Protein AF-A0AAJ2PFF9-F1 (afdb_monomer_lite)

pLDDT: mean 94.04, std 4.1, range [79.12, 98.0]

Structure (mmCIF, N/CA/C/O backbone):
data_AF-A0AAJ2PFF9-F1
#
_entry.id   AF-A0AAJ2PFF9-F1
#
loop_
_atom_site.group_PDB
_atom_site.id
_atom_site.type_symbol
_atom_site.label_atom_id
_atom_site.label_alt_id
_atom_site.label_comp_id
_atom_site.label_asym_id
_atom_site.label_entity_id
_atom_site.label_seq_id
_atom_site.pdbx_PDB_ins_code
_atom_site.Cartn_x
_atom_site.Cartn_y
_atom_site.Cartn_z
_atom_site.occupancy
_atom_site.B_iso_or_equiv
_atom_site.auth_seq_id
_atom_site.auth_comp_id
_atom_site.auth_asym_id
_atom_site.auth_atom_id
_atom_site.pdbx_PDB_model_num
ATOM 1 N N . MET A 1 1 ? -0.296 5.940 -19.428 1.00 82.75 1 MET A N 1
ATOM 2 C CA . MET A 1 1 ? 0.586 6.763 -18.575 1.00 82.75 1 MET A CA 1
ATOM 3 C C . MET A 1 1 ? -0.137 7.020 -17.264 1.00 82.75 1 MET A C 1
ATOM 5 O O . MET A 1 1 ? -1.328 7.313 -17.304 1.00 82.75 1 MET A O 1
ATOM 9 N N . PHE A 1 2 ? 0.536 6.830 -16.129 1.00 92.62 2 PHE A N 1
ATOM 10 C CA . PHE A 1 2 ? -0.053 7.058 -14.808 1.00 92.62 2 PHE A CA 1
ATOM 11 C C . PHE A 1 2 ? -0.009 8.547 -14.432 1.00 92.62 2 PHE A C 1
ATOM 13 O O . PHE A 1 2 ? 0.964 9.212 -14.787 1.00 92.62 2 PHE A O 1
ATOM 20 N N . PRO A 1 3 ? -1.014 9.070 -13.707 1.00 94.81 3 PRO A N 1
ATOM 21 C CA . PRO A 1 3 ? -0.966 10.428 -13.165 1.00 94.81 3 PRO A CA 1
ATOM 22 C C . PRO A 1 3 ? 0.180 10.615 -12.164 1.00 94.81 3 PRO A C 1
ATOM 24 O O . PRO A 1 3 ? 0.504 9.696 -11.413 1.00 94.81 3 PRO A O 1
ATOM 27 N N . GLU A 1 4 ? 0.756 11.816 -12.101 1.00 94.06 4 GLU A N 1
ATOM 28 C CA . GLU A 1 4 ? 1.900 12.110 -11.222 1.00 94.06 4 GLU A CA 1
ATOM 29 C C . GLU A 1 4 ? 1.601 11.853 -9.739 1.00 94.06 4 GLU A C 1
ATOM 31 O O . GLU A 1 4 ? 2.451 11.334 -9.016 1.00 94.06 4 GLU A O 1
ATOM 36 N N . ASP A 1 5 ? 0.364 12.101 -9.304 1.00 94.62 5 ASP A N 1
ATOM 37 C CA . ASP A 1 5 ? -0.065 11.936 -7.911 1.00 94.62 5 ASP A CA 1
ATOM 38 C C . ASP A 1 5 ? 0.082 10.508 -7.366 1.00 94.62 5 ASP A C 1
ATOM 40 O O . ASP A 1 5 ? 0.152 10.304 -6.150 1.00 94.62 5 ASP A O 1
ATOM 44 N N . VAL A 1 6 ? 0.097 9.495 -8.236 1.00 96.25 6 VAL A N 1
ATOM 45 C CA . VAL A 1 6 ? 0.268 8.086 -7.836 1.00 96.25 6 VAL A CA 1
ATOM 46 C C . VAL A 1 6 ? 1.702 7.598 -8.019 1.00 96.25 6 VAL A C 1
ATOM 48 O O . VAL A 1 6 ? 2.034 6.498 -7.570 1.00 96.25 6 VAL A O 1
ATOM 51 N N . LEU A 1 7 ? 2.559 8.418 -8.630 1.00 96.19 7 LEU A N 1
ATOM 52 C CA . LEU A 1 7 ? 3.962 8.110 -8.844 1.00 96.19 7 LEU A CA 1
ATOM 53 C C . LEU A 1 7 ? 4.807 8.457 -7.612 1.00 96.19 7 LEU A C 1
ATOM 55 O O . LEU A 1 7 ? 4.492 9.312 -6.778 1.00 96.19 7 LEU A O 1
ATOM 59 N N . THR A 1 8 ? 5.910 7.737 -7.480 1.00 94.00 8 THR A N 1
ATOM 60 C CA . THR A 1 8 ? 6.970 7.975 -6.507 1.00 94.00 8 THR A CA 1
ATOM 61 C C . THR A 1 8 ? 8.310 7.658 -7.133 1.00 94.00 8 THR A C 1
ATOM 63 O O . THR A 1 8 ? 8.383 7.032 -8.189 1.00 94.00 8 THR A O 1
ATOM 66 N N . LYS A 1 9 ? 9.385 8.059 -6.460 1.00 92.94 9 LYS A N 1
ATOM 67 C CA . LYS A 1 9 ? 10.732 7.607 -6.791 1.00 92.94 9 LYS A CA 1
ATOM 68 C C . LYS A 1 9 ? 11.259 6.717 -5.678 1.00 92.94 9 LYS A C 1
ATOM 70 O O . LYS A 1 9 ? 11.156 7.051 -4.498 1.00 92.94 9 LYS A O 1
ATOM 75 N N . SER A 1 10 ? 11.833 5.585 -6.060 1.00 88.94 10 SER A N 1
ATOM 76 C CA . SER A 1 10 ? 12.619 4.757 -5.151 1.00 88.94 10 SER A CA 1
ATOM 77 C C . SER A 1 10 ? 13.876 5.502 -4.691 1.00 88.94 10 SER A C 1
ATOM 79 O O . SER A 1 10 ? 14.303 6.483 -5.304 1.00 88.94 10 SER A O 1
ATOM 81 N N . LYS A 1 11 ? 14.562 4.977 -3.667 1.00 85.56 11 LYS A N 1
ATOM 82 C CA . LYS A 1 11 ? 15.885 5.488 -3.254 1.00 85.56 11 LYS A CA 1
ATOM 83 C C . LYS A 1 11 ? 16.924 5.467 -4.387 1.00 85.56 11 LYS A C 1
ATOM 85 O O . LYS A 1 11 ? 17.888 6.216 -4.331 1.00 85.56 11 LYS A O 1
ATOM 90 N N . LYS A 1 12 ? 16.734 4.615 -5.403 1.00 87.50 12 LYS A N 1
ATOM 91 C CA . LYS A 1 12 ? 17.596 4.515 -6.594 1.00 87.50 12 LYS A CA 1
ATOM 92 C C . LYS A 1 12 ? 17.133 5.430 -7.742 1.00 87.50 12 LYS A C 1
ATOM 94 O O . LYS A 1 12 ? 17.630 5.301 -8.853 1.00 87.50 12 LYS A O 1
ATOM 99 N N . GLY A 1 13 ? 16.144 6.296 -7.513 1.00 89.88 13 GLY A N 1
ATOM 100 C CA . GLY A 1 13 ? 15.620 7.238 -8.506 1.00 89.88 13 GLY A CA 1
ATOM 101 C C . GLY A 1 13 ? 14.656 6.642 -9.537 1.00 89.88 13 GLY A C 1
ATOM 102 O O . GLY A 1 13 ? 14.118 7.392 -10.346 1.00 89.88 13 GLY A O 1
ATOM 103 N N . ARG A 1 14 ? 14.396 5.327 -9.503 1.00 90.88 14 ARG A N 1
ATOM 104 C CA . ARG A 1 14 ? 13.424 4.675 -10.401 1.00 90.88 14 ARG A CA 1
ATOM 105 C C . ARG A 1 14 ? 12.000 5.102 -10.060 1.00 90.88 14 ARG A C 1
ATOM 107 O O . ARG A 1 14 ? 11.664 5.129 -8.875 1.00 90.88 14 ARG A O 1
ATOM 114 N N . ALA A 1 15 ? 11.211 5.425 -11.082 1.00 94.19 15 ALA A N 1
ATOM 115 C CA . ALA A 1 15 ? 9.797 5.740 -10.937 1.00 94.19 15 ALA A CA 1
ATOM 116 C C . ALA A 1 15 ? 9.000 4.476 -10.596 1.00 94.19 15 ALA A C 1
ATOM 118 O O . ALA A 1 15 ? 9.253 3.411 -11.149 1.00 94.19 15 ALA A O 1
ATOM 119 N N . GLU A 1 16 ? 8.042 4.603 -9.688 1.00 96.06 16 GLU A N 1
ATOM 120 C CA . GLU A 1 16 ? 7.168 3.514 -9.257 1.00 96.06 16 GLU A CA 1
ATOM 121 C C . GLU A 1 16 ? 5.751 4.064 -9.089 1.00 96.06 16 GLU A C 1
ATOM 123 O O . GLU A 1 16 ? 5.580 5.204 -8.651 1.00 96.06 16 GLU A O 1
ATOM 128 N N . VAL A 1 17 ? 4.729 3.265 -9.390 1.00 97.00 17 VAL A N 1
ATOM 129 C CA . VAL A 1 17 ? 3.331 3.602 -9.096 1.00 97.00 17 VAL A CA 1
ATOM 130 C C . VAL A 1 17 ? 2.875 2.895 -7.823 1.00 97.00 17 VAL A C 1
ATOM 132 O O . VAL A 1 17 ? 3.099 1.696 -7.655 1.00 97.00 17 VAL A O 1
ATOM 135 N N . ARG A 1 18 ? 2.221 3.631 -6.917 1.00 97.00 18 ARG A N 1
ATOM 136 C CA . ARG A 1 18 ? 1.523 3.053 -5.758 1.00 97.00 18 ARG A CA 1
ATOM 137 C C . ARG A 1 18 ? 0.225 2.417 -6.236 1.00 97.00 18 ARG A C 1
ATOM 139 O O . ARG A 1 18 ? -0.707 3.137 -6.583 1.00 97.00 18 ARG A O 1
ATOM 146 N N . ASN A 1 19 ? 0.144 1.095 -6.248 1.00 97.75 19 ASN A N 1
ATOM 147 C CA . ASN A 1 19 ? -1.026 0.366 -6.720 1.00 97.75 19 ASN A CA 1
ATOM 148 C C . ASN A 1 19 ? -1.796 -0.275 -5.557 1.00 97.75 19 ASN A C 1
ATOM 150 O O . ASN A 1 19 ? -1.234 -1.014 -4.749 1.00 97.75 19 ASN A O 1
ATOM 154 N N . LEU A 1 20 ? -3.102 -0.021 -5.503 1.00 97.81 20 LEU A N 1
ATOM 155 C CA . LEU A 1 20 ? -3.999 -0.574 -4.496 1.00 97.81 20 LEU A CA 1
ATOM 156 C C . LEU A 1 20 ? -4.083 -2.105 -4.617 1.00 97.81 20 LEU A C 1
ATOM 158 O O . LEU A 1 20 ? -4.462 -2.639 -5.660 1.00 97.81 20 LEU A O 1
ATOM 162 N N . ILE A 1 21 ? -3.793 -2.807 -3.519 1.00 97.31 21 ILE A N 1
ATOM 163 C CA . ILE A 1 21 ? -4.026 -4.251 -3.381 1.00 97.31 21 ILE A CA 1
ATOM 164 C C . ILE A 1 21 ? -5.411 -4.489 -2.775 1.00 97.31 21 ILE A C 1
ATOM 166 O O . ILE A 1 21 ? -6.232 -5.203 -3.353 1.00 97.31 21 ILE A O 1
ATOM 170 N N . ALA A 1 22 ? -5.662 -3.905 -1.602 1.00 97.12 22 ALA A N 1
ATOM 171 C CA . ALA A 1 22 ? -6.876 -4.117 -0.820 1.00 97.12 22 ALA A CA 1
ATOM 172 C C . ALA A 1 22 ? -7.140 -2.936 0.126 1.00 97.12 22 ALA A C 1
ATOM 174 O O . ALA A 1 22 ? -6.210 -2.224 0.511 1.00 97.12 22 ALA A O 1
ATOM 175 N N . ARG A 1 23 ? -8.412 -2.735 0.490 1.00 96.44 23 ARG A N 1
ATOM 176 C CA . ARG A 1 23 ? -8.859 -1.653 1.374 1.00 96.44 23 ARG A CA 1
ATOM 177 C C . ARG A 1 23 ? -10.113 -2.045 2.170 1.00 96.44 23 ARG A C 1
ATOM 179 O O . ARG A 1 23 ? -10.982 -2.719 1.621 1.00 96.44 23 ARG A O 1
ATOM 186 N N . GLY A 1 24 ? -10.181 -1.593 3.421 1.00 94.75 24 GLY A N 1
ATOM 187 C CA . GLY A 1 24 ? -11.263 -1.712 4.413 1.00 94.75 24 GLY A CA 1
ATOM 188 C C . GLY A 1 24 ? -10.975 -0.748 5.577 1.00 94.75 24 GLY A C 1
ATOM 189 O O . GLY A 1 24 ? -10.496 0.353 5.316 1.00 94.75 24 GLY A O 1
ATOM 190 N N . GLU A 1 25 ? -11.080 -1.191 6.838 1.00 93.94 25 GLU A N 1
ATOM 191 C CA . GLU A 1 25 ? -10.450 -0.519 8.013 1.00 93.94 25 GLU A CA 1
ATOM 192 C C . GLU A 1 25 ? -8.904 -0.648 8.013 1.00 93.94 25 GLU A C 1
ATOM 194 O O . GLU A 1 25 ? -8.205 -0.637 9.025 1.00 93.94 25 GLU A O 1
ATOM 199 N N . PHE A 1 26 ? -8.347 -0.829 6.821 1.00 96.75 26 PHE A N 1
ATOM 200 C CA . PHE A 1 26 ? -6.937 -0.904 6.510 1.00 96.75 26 PHE A CA 1
ATOM 201 C C . PHE A 1 26 ? -6.744 -0.498 5.049 1.00 96.75 26 PHE A C 1
ATOM 203 O O . PHE A 1 26 ? -7.666 -0.586 4.235 1.00 96.75 26 PHE A O 1
ATOM 210 N N . VAL A 1 27 ? -5.525 -0.127 4.679 1.00 97.44 27 VAL A N 1
ATOM 211 C CA . VAL A 1 27 ? -5.138 0.074 3.280 1.00 97.44 27 VAL A CA 1
ATOM 212 C C . VAL A 1 27 ? -3.850 -0.676 3.014 1.00 97.44 27 VAL A C 1
ATOM 214 O O . VAL A 1 27 ? -2.874 -0.530 3.747 1.00 97.44 27 VAL A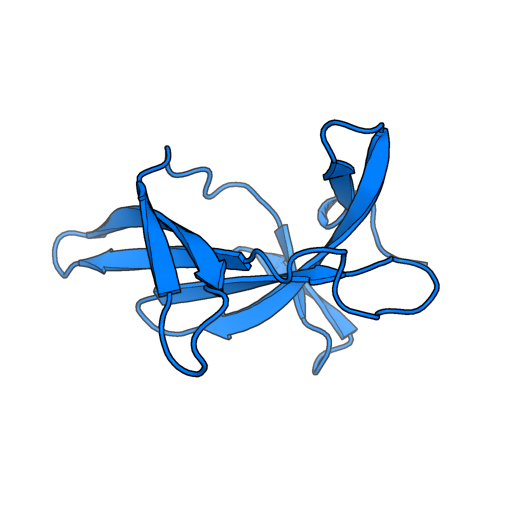 O 1
ATOM 217 N N . TRP A 1 28 ? -3.830 -1.459 1.941 1.00 97.56 28 TRP A N 1
ATOM 218 C CA . TRP A 1 28 ? -2.639 -2.156 1.482 1.00 97.56 28 TRP A CA 1
ATOM 219 C C . TRP A 1 28 ? -2.373 -1.817 0.021 1.00 97.56 28 TRP A C 1
ATOM 221 O O . TRP A 1 28 ? -3.223 -2.042 -0.843 1.00 97.56 28 TRP A O 1
ATOM 231 N N . TYR A 1 29 ? -1.184 -1.294 -0.264 1.00 97.38 29 TYR A N 1
ATOM 232 C CA . TYR A 1 29 ? -0.729 -1.047 -1.628 1.00 97.38 29 TYR A CA 1
ATOM 233 C C . TYR A 1 29 ? 0.684 -1.596 -1.854 1.00 97.38 29 TYR A C 1
ATOM 235 O O . TYR A 1 29 ? 1.495 -1.680 -0.927 1.00 97.38 29 TYR A O 1
ATOM 243 N N . ASP A 1 30 ? 0.989 -1.955 -3.099 1.00 97.31 30 ASP A N 1
ATOM 244 C CA . ASP A 1 30 ? 2.343 -2.261 -3.559 1.00 97.31 30 ASP A CA 1
ATOM 245 C C . ASP A 1 30 ? 2.893 -1.171 -4.479 1.00 97.31 30 ASP A C 1
ATOM 247 O O . ASP A 1 30 ? 2.224 -0.194 -4.815 1.00 97.31 30 ASP A O 1
ATOM 251 N N . TYR A 1 31 ? 4.164 -1.327 -4.828 1.00 96.25 31 TYR A N 1
ATOM 252 C CA . TYR A 1 31 ? 4.852 -0.493 -5.796 1.00 96.25 31 TYR A CA 1
ATOM 253 C C . TYR A 1 31 ? 5.014 -1.308 -7.080 1.00 96.25 31 TYR A C 1
ATOM 255 O O . TYR A 1 31 ? 5.488 -2.451 -7.038 1.00 96.25 31 TYR A O 1
ATOM 263 N N . ARG A 1 32 ? 4.598 -0.740 -8.211 1.00 96.75 32 ARG A N 1
ATOM 264 C CA . ARG A 1 32 ? 4.735 -1.356 -9.535 1.00 96.75 32 ARG A CA 1
ATOM 265 C C . ARG A 1 32 ? 5.608 -0.509 -10.442 1.00 96.75 32 ARG A C 1
ATOM 267 O O . ARG A 1 32 ? 5.660 0.713 -10.291 1.00 96.75 32 ARG A O 1
ATOM 274 N N . ASP A 1 33 ? 6.251 -1.162 -11.394 1.00 95.25 33 ASP A N 1
ATOM 275 C CA . ASP A 1 33 ? 6.858 -0.473 -12.525 1.00 95.25 33 ASP A CA 1
ATOM 276 C C . ASP A 1 33 ? 5.753 0.218 -13.360 1.00 95.25 33 ASP A C 1
ATOM 278 O O . ASP A 1 33 ? 4.734 -0.409 -13.654 1.00 95.25 33 ASP A O 1
ATOM 282 N N . PRO A 1 34 ? 5.874 1.513 -13.699 1.00 95.56 34 PRO A N 1
ATOM 283 C CA . PRO A 1 34 ? 4.820 2.237 -14.409 1.00 95.56 34 PRO A CA 1
ATOM 284 C C . PRO A 1 34 ? 4.695 1.859 -15.895 1.00 95.56 34 PRO A C 1
ATOM 286 O O . PRO A 1 34 ? 3.707 2.245 -16.521 1.00 95.56 34 PRO A O 1
ATOM 289 N N . GLU A 1 35 ? 5.666 1.142 -16.463 1.00 94.50 35 GLU A N 1
ATOM 290 C CA . GLU A 1 35 ? 5.660 0.684 -17.854 1.00 94.50 35 GLU A CA 1
ATOM 291 C C . GLU A 1 35 ? 5.151 -0.759 -17.957 1.00 94.50 35 GLU A C 1
ATOM 293 O O . GLU A 1 35 ? 4.215 -1.021 -18.712 1.00 94.50 35 GLU A O 1
ATOM 298 N N . SER A 1 36 ? 5.711 -1.688 -17.172 1.00 94.94 36 SER A N 1
ATOM 299 C CA . SER A 1 36 ? 5.347 -3.115 -17.211 1.00 94.94 36 SER A CA 1
ATOM 300 C C . SER A 1 36 ? 4.222 -3.503 -16.251 1.00 94.94 36 SER A C 1
ATOM 302 O O . SER A 1 36 ? 3.594 -4.548 -16.418 1.00 94.94 36 SER A O 1
ATOM 304 N N . PHE A 1 37 ? 3.964 -2.683 -15.229 1.00 94.81 37 PHE A N 1
ATOM 305 C CA . PHE A 1 37 ? 3.026 -2.957 -14.136 1.00 94.81 37 PHE A CA 1
ATOM 306 C C . PHE 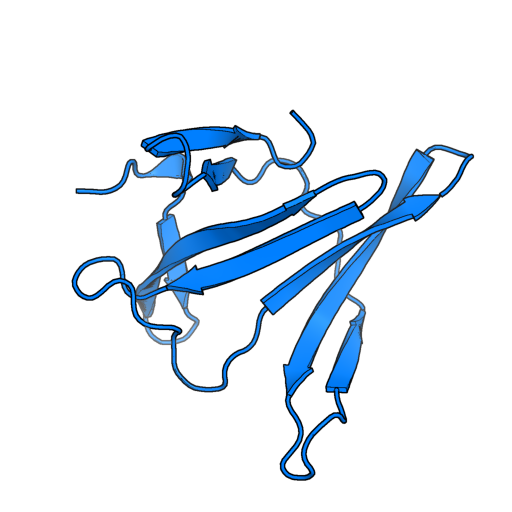A 1 37 ? 3.370 -4.183 -13.265 1.00 94.81 37 PHE A C 1
ATOM 308 O O . PHE A 1 37 ? 2.593 -4.617 -12.399 1.00 94.81 37 PHE A O 1
ATOM 315 N N . GLU A 1 38 ? 4.572 -4.727 -13.428 1.00 95.12 38 GLU A N 1
ATOM 316 C CA . GLU A 1 38 ? 5.099 -5.776 -12.564 1.00 95.12 38 GLU A CA 1
ATOM 317 C C . GLU A 1 38 ? 5.463 -5.223 -11.182 1.00 95.12 38 GLU A C 1
ATOM 319 O O . GLU A 1 38 ? 5.723 -4.030 -11.004 1.00 95.12 38 GLU A O 1
ATOM 324 N N . LYS A 1 39 ? 5.455 -6.093 -10.165 1.00 93.25 39 LYS A N 1
ATOM 325 C CA . LYS A 1 39 ? 5.917 -5.714 -8.822 1.00 93.25 39 LYS A CA 1
ATOM 326 C C . LYS A 1 39 ? 7.393 -5.354 -8.877 1.00 93.25 39 LYS A C 1
ATOM 328 O O . LYS A 1 39 ? 8.191 -6.111 -9.423 1.00 93.25 39 LYS A O 1
ATOM 333 N N . VAL A 1 40 ? 7.757 -4.239 -8.250 1.00 91.62 40 VAL A N 1
ATOM 334 C CA . VAL A 1 40 ? 9.165 -3.851 -8.147 1.00 91.62 40 VAL A CA 1
ATOM 335 C C . VAL A 1 40 ? 9.962 -4.855 -7.308 1.00 91.62 40 VAL A C 1
ATOM 337 O O . VAL A 1 40 ? 9.421 -5.592 -6.472 1.00 91.62 40 VAL A O 1
ATOM 340 N N . GLU A 1 41 ? 11.275 -4.865 -7.532 1.00 79.12 41 GLU A N 1
ATOM 341 C CA . GLU A 1 41 ? 12.226 -5.775 -6.896 1.00 79.12 41 GLU A CA 1
ATOM 342 C C . GLU A 1 41 ? 12.075 -5.803 -5.361 1.00 79.12 41 GLU A C 1
ATOM 344 O O . GLU A 1 41 ? 11.983 -4.771 -4.691 1.00 79.12 41 GLU A O 1
ATOM 349 N N . GLY A 1 42 ? 12.044 -7.012 -4.793 1.00 81.19 42 GLY A N 1
ATOM 350 C CA . GLY A 1 42 ? 11.904 -7.243 -3.352 1.00 81.19 42 GLY A CA 1
ATOM 351 C C . GLY A 1 42 ? 10.464 -7.295 -2.836 1.00 81.19 42 GLY A C 1
ATOM 352 O O . GLY A 1 42 ? 10.268 -7.613 -1.666 1.00 81.19 42 GLY A O 1
ATOM 353 N N . GLY A 1 43 ? 9.452 -7.007 -3.668 1.00 87.00 43 GLY A N 1
ATOM 354 C CA . GLY A 1 43 ? 8.038 -7.234 -3.333 1.00 87.00 43 GLY A CA 1
ATOM 355 C C . GLY A 1 43 ? 7.537 -6.476 -2.098 1.00 87.00 43 GLY A C 1
ATOM 356 O O . GLY A 1 43 ? 6.508 -6.841 -1.524 1.00 87.00 43 GLY A O 1
ATOM 357 N N . LYS A 1 44 ? 8.269 -5.441 -1.668 1.00 93.06 44 LYS A N 1
ATOM 358 C CA . LYS A 1 44 ? 7.914 -4.613 -0.518 1.00 93.06 44 LYS A CA 1
ATOM 359 C C . LYS A 1 44 ? 6.594 -3.904 -0.795 1.00 93.06 44 LYS A C 1
ATOM 361 O O . LYS A 1 44 ? 6.386 -3.351 -1.871 1.00 93.06 44 LYS A O 1
ATOM 366 N N . SER A 1 45 ? 5.734 -3.864 0.207 1.00 96.25 45 SER A N 1
ATOM 367 C CA . SER A 1 45 ? 4.448 -3.171 0.150 1.00 96.25 45 SER A CA 1
ATOM 368 C C . SER A 1 45 ? 4.256 -2.300 1.389 1.00 96.25 45 SER A C 1
ATOM 370 O O . SER A 1 45 ? 5.105 -2.280 2.291 1.00 96.25 45 SER A O 1
ATOM 372 N N . ARG A 1 46 ? 3.174 -1.525 1.409 1.00 96.75 46 ARG A N 1
ATOM 373 C CA . ARG A 1 46 ? 2.837 -0.632 2.513 1.00 96.75 46 ARG A CA 1
ATOM 374 C C . ARG A 1 46 ? 1.455 -0.961 3.054 1.00 96.75 46 ARG A C 1
ATOM 376 O O . ARG A 1 46 ? 0.501 -1.023 2.284 1.00 96.75 46 ARG A O 1
ATOM 383 N N . LEU A 1 47 ? 1.375 -1.147 4.366 1.00 97.56 47 LEU A N 1
ATOM 384 C CA . LEU A 1 47 ? 0.150 -1.445 5.095 1.00 97.56 47 LEU A CA 1
ATOM 385 C C . LEU A 1 47 ? -0.161 -0.303 6.062 1.00 97.56 47 LEU A C 1
ATOM 387 O O . LEU A 1 47 ? 0.716 0.137 6.804 1.00 97.56 47 LEU A O 1
ATOM 391 N N . PHE A 1 48 ? -1.407 0.147 6.050 1.00 97.75 48 PHE A N 1
ATOM 392 C CA . PHE A 1 48 ? -1.989 1.069 7.015 1.00 97.75 48 PHE A CA 1
ATOM 393 C C . PHE A 1 48 ? -3.115 0.333 7.723 1.00 97.75 48 PHE A C 1
ATOM 395 O O . PHE A 1 48 ? -3.948 -0.272 7.055 1.00 97.75 48 PHE A O 1
ATOM 402 N N . LEU A 1 49 ? -3.126 0.369 9.047 1.00 96.56 49 LEU A N 1
ATOM 403 C CA . LEU A 1 49 ? -4.168 -0.195 9.896 1.00 96.56 49 LEU A CA 1
ATOM 404 C C . LEU A 1 49 ? -4.789 0.954 10.677 1.00 96.56 49 LEU A C 1
ATOM 406 O O . LEU A 1 49 ? -4.042 1.785 11.194 1.00 96.56 49 LEU A O 1
ATOM 410 N N . LYS A 1 50 ? -6.115 1.001 10.752 1.00 95.62 50 LYS A N 1
ATOM 411 C CA . LYS A 1 50 ? -6.836 2.001 11.533 1.00 95.62 50 LYS A CA 1
ATOM 412 C C . LYS A 1 50 ? -7.545 1.304 12.688 1.00 95.62 50 LYS A C 1
ATOM 414 O O . LYS A 1 50 ? -8.190 0.284 12.463 1.00 95.62 50 LYS A O 1
ATOM 419 N N . ASP A 1 51 ? -7.357 1.797 13.907 1.00 95.44 51 ASP A N 1
ATOM 420 C CA . ASP A 1 51 ? -8.109 1.302 15.063 1.00 95.44 51 ASP A CA 1
ATOM 421 C C . ASP A 1 51 ? -9.463 2.015 15.215 1.00 95.44 51 ASP A C 1
ATOM 423 O O . ASP A 1 51 ? -9.807 2.917 14.446 1.00 95.44 51 ASP A O 1
ATOM 427 N N . GLU A 1 52 ? -10.244 1.585 16.206 1.00 96.56 52 GLU A N 1
ATOM 428 C CA . GLU A 1 52 ? -11.585 2.115 16.485 1.00 96.56 52 GLU A CA 1
ATOM 429 C C . GLU A 1 52 ? -11.567 3.592 16.914 1.00 96.56 52 GLU A C 1
ATOM 431 O O . GLU A 1 52 ? -12.512 4.326 16.622 1.00 96.56 52 GLU A O 1
ATOM 436 N N . ASP A 1 53 ? -10.472 4.045 17.530 1.00 96.31 53 ASP A N 1
ATOM 437 C CA . ASP A 1 53 ? -10.258 5.441 17.926 1.00 96.31 53 ASP A CA 1
ATOM 438 C C . ASP A 1 53 ? -9.789 6.316 16.745 1.00 96.31 53 ASP A C 1
ATOM 440 O O . ASP A 1 53 ? -9.669 7.539 16.854 1.00 96.31 53 ASP A O 1
ATOM 444 N N . GLY A 1 54 ? -9.540 5.701 15.587 1.00 92.75 54 GLY A N 1
ATOM 445 C CA . GLY A 1 54 ? -9.087 6.351 14.368 1.00 92.75 54 GLY A CA 1
ATOM 446 C C . GLY A 1 54 ? -7.574 6.542 14.274 1.00 92.75 54 GLY A C 1
ATOM 447 O O . GLY A 1 54 ? -7.114 7.173 13.319 1.00 92.75 54 GLY A O 1
ATOM 448 N N . THR A 1 55 ? -6.799 5.983 15.203 1.00 94.69 55 THR A N 1
ATOM 449 C CA . THR A 1 55 ? -5.336 5.983 15.154 1.00 94.69 55 THR A CA 1
ATOM 450 C C . THR A 1 55 ? -4.860 5.130 13.990 1.00 94.69 55 THR A C 1
ATOM 452 O O . THR A 1 55 ? -5.253 3.972 13.829 1.00 94.69 55 THR A O 1
ATOM 455 N N . VAL A 1 56 ? -3.957 5.692 13.187 1.00 95.56 56 VAL A N 1
ATOM 456 C CA . VAL A 1 56 ? -3.380 4.998 12.038 1.00 95.56 56 VAL A CA 1
ATOM 457 C C . VAL A 1 56 ? -1.982 4.488 12.357 1.00 95.56 56 VAL A C 1
ATOM 459 O O . VAL A 1 56 ? -1.055 5.237 12.670 1.00 95.56 56 VAL A O 1
ATOM 462 N N . TYR A 1 57 ? -1.809 3.181 12.201 1.00 96.25 57 TYR A N 1
ATOM 463 C CA . TYR A 1 57 ? -0.528 2.497 12.277 1.00 96.25 57 TYR A CA 1
ATOM 464 C C . TYR A 1 57 ? -0.051 2.168 10.868 1.00 96.25 57 TYR A C 1
ATOM 466 O O . TYR A 1 57 ? -0.785 1.576 10.080 1.00 96.25 57 TYR A O 1
ATOM 474 N N . SER A 1 58 ? 1.195 2.510 10.541 1.00 97.56 58 SER A N 1
ATOM 475 C CA . SER A 1 58 ? 1.756 2.247 9.217 1.00 97.56 58 SER A CA 1
ATOM 476 C C . SER A 1 58 ? 2.991 1.357 9.285 1.00 97.56 58 SER A C 1
ATOM 478 O O . SER A 1 58 ? 3.853 1.511 10.155 1.00 97.56 58 SER A O 1
ATOM 480 N N . PHE A 1 59 ? 3.090 0.429 8.335 1.00 97.81 59 PHE A N 1
ATOM 481 C CA . PHE A 1 59 ? 4.168 -0.547 8.251 1.00 97.81 59 PHE A CA 1
ATOM 482 C C . PHE A 1 59 ? 4.638 -0.735 6.811 1.00 97.81 59 PHE A C 1
ATOM 484 O O . PHE A 1 59 ? 3.840 -0.804 5.873 1.00 97.81 59 PHE A O 1
ATOM 491 N N . PHE A 1 60 ? 5.945 -0.899 6.630 1.00 96.50 60 PHE A N 1
ATOM 492 C CA . PHE A 1 60 ? 6.463 -1.603 5.463 1.00 96.50 60 PHE A CA 1
ATOM 493 C C . PHE A 1 60 ? 6.326 -3.107 5.683 1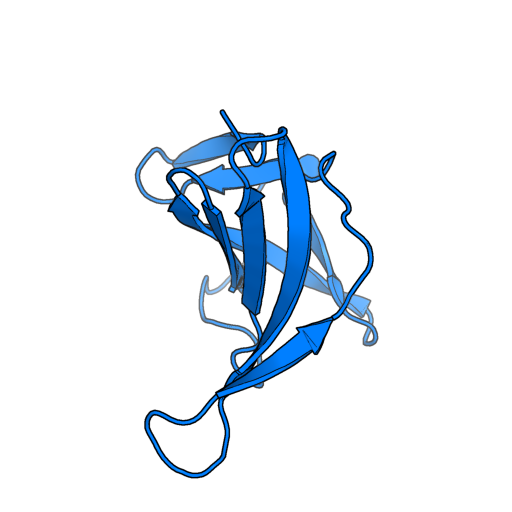.00 96.50 60 PHE A C 1
ATOM 495 O O . PHE A 1 60 ? 6.712 -3.610 6.736 1.00 96.50 60 PHE A O 1
ATOM 502 N N . VAL A 1 61 ? 5.832 -3.814 4.670 1.00 97.06 61 VAL A N 1
ATOM 503 C CA . VAL A 1 61 ? 5.707 -5.274 4.669 1.00 97.06 61 VAL A CA 1
ATOM 504 C C . VAL A 1 61 ? 6.727 -5.835 3.686 1.00 97.06 61 VAL A C 1
ATOM 506 O O . VAL A 1 61 ? 6.671 -5.529 2.491 1.00 97.06 61 VAL A O 1
ATOM 509 N N . ILE A 1 62 ? 7.676 -6.623 4.191 1.00 95.50 62 ILE A N 1
ATOM 510 C CA . ILE A 1 62 ? 8.781 -7.189 3.408 1.00 95.50 62 ILE A CA 1
ATOM 511 C C . ILE A 1 62 ? 8.663 -8.719 3.421 1.00 95.50 62 ILE A C 1
ATOM 513 O O . ILE A 1 62 ? 8.722 -9.307 4.504 1.00 95.50 62 ILE A O 1
ATOM 517 N N . PRO A 1 63 ? 8.500 -9.378 2.259 1.00 94.56 63 PRO A N 1
ATOM 518 C CA . PRO A 1 63 ? 8.517 -10.836 2.189 1.00 94.56 63 PRO A CA 1
ATOM 519 C C . PRO A 1 63 ? 9.894 -11.378 2.588 1.00 94.56 63 PRO A C 1
ATOM 521 O O . PRO A 1 63 ? 10.930 -10.849 2.180 1.00 94.56 63 PRO A O 1
ATOM 524 N N . MET A 1 64 ? 9.908 -12.438 3.391 1.00 94.56 64 MET A N 1
ATOM 525 C CA . MET A 1 64 ? 11.133 -13.139 3.771 1.00 94.56 64 MET A CA 1
ATOM 526 C C . MET A 1 64 ? 11.447 -14.267 2.780 1.00 94.56 64 MET A C 1
ATOM 528 O O . MET A 1 64 ? 10.625 -14.628 1.943 1.00 94.56 64 MET A O 1
ATOM 532 N N . ARG A 1 65 ? 12.660 -14.834 2.867 1.00 90.62 65 ARG A N 1
ATOM 533 C CA . ARG A 1 65 ? 13.077 -15.963 2.011 1.00 90.62 65 ARG A CA 1
ATOM 534 C C . ARG A 1 65 ? 12.186 -17.192 2.184 1.00 90.62 65 ARG A C 1
ATOM 536 O O . ARG A 1 65 ? 11.953 -17.919 1.227 1.00 90.62 65 ARG A O 1
ATOM 543 N N . GLU A 1 66 ? 11.734 -17.435 3.409 1.00 92.25 66 GLU A N 1
ATOM 544 C CA . GLU A 1 66 ? 10.790 -18.502 3.709 1.00 92.25 66 GLU A CA 1
ATOM 545 C C . GLU A 1 66 ? 9.380 -18.063 3.312 1.00 92.25 66 GLU A C 1
ATOM 547 O O . GLU A 1 66 ? 8.898 -17.012 3.744 1.00 92.25 66 GLU A O 1
ATOM 552 N N . SER A 1 67 ? 8.732 -18.873 2.476 1.00 88.12 67 SER A N 1
ATOM 553 C CA . SER A 1 67 ? 7.389 -18.590 1.973 1.00 88.12 67 SER A CA 1
ATOM 554 C C . SER A 1 67 ? 6.392 -18.386 3.118 1.00 88.12 67 SER A C 1
ATOM 556 O O . SER A 1 67 ? 6.429 -19.087 4.127 1.00 88.12 67 SER A O 1
ATOM 558 N N . GLY A 1 68 ? 5.498 -17.409 2.961 1.00 90.56 68 GLY A N 1
ATOM 559 C CA . GLY A 1 68 ? 4.459 -17.092 3.943 1.00 90.56 68 GLY A CA 1
ATOM 560 C C . GLY A 1 68 ? 4.926 -16.284 5.158 1.00 90.56 68 GLY A C 1
ATOM 561 O O . GLY A 1 68 ? 4.087 -15.895 5.967 1.00 90.56 68 GLY A O 1
ATOM 562 N N . ARG A 1 69 ? 6.226 -15.978 5.292 1.00 95.12 69 ARG A N 1
ATOM 563 C CA . ARG A 1 69 ? 6.741 -15.110 6.361 1.00 95.12 69 ARG A CA 1
ATOM 564 C C . ARG A 1 69 ? 6.996 -13.695 5.861 1.00 95.12 69 ARG A C 1
ATOM 566 O O . ARG A 1 69 ? 7.582 -13.483 4.799 1.00 95.12 69 ARG A O 1
ATOM 573 N N . TYR A 1 70 ? 6.596 -12.723 6.674 1.00 96.19 70 TYR A N 1
ATOM 574 C CA . TYR A 1 70 ? 6.747 -11.304 6.380 1.00 96.19 70 TYR A CA 1
ATOM 575 C C . TYR A 1 70 ? 7.319 -10.569 7.587 1.00 96.19 70 TYR A C 1
ATOM 577 O O . TYR A 1 70 ? 6.908 -10.802 8.722 1.00 96.19 70 TYR A O 1
ATOM 585 N N . LEU A 1 71 ? 8.242 -9.646 7.325 1.00 96.31 71 LEU A N 1
ATOM 586 C CA . LEU A 1 71 ? 8.721 -8.684 8.307 1.00 96.31 71 LEU A CA 1
ATOM 587 C C . LEU A 1 71 ? 7.889 -7.405 8.199 1.00 96.31 71 LEU A C 1
ATOM 589 O O . LEU A 1 71 ? 7.800 -6.815 7.117 1.00 96.31 71 LEU A O 1
ATOM 593 N N . LEU A 1 72 ? 7.328 -6.959 9.324 1.00 97.50 72 LEU A N 1
ATOM 594 C CA . LEU A 1 72 ? 6.716 -5.639 9.444 1.00 97.50 72 LEU A CA 1
ATOM 595 C C . LEU A 1 72 ? 7.708 -4.662 10.070 1.00 97.50 72 LEU A C 1
ATOM 597 O O . LEU A 1 72 ? 8.219 -4.892 11.163 1.00 97.50 72 LEU A O 1
ATOM 601 N N . ILE A 1 73 ? 7.954 -3.550 9.383 1.00 97.19 73 ILE A N 1
ATOM 602 C CA . ILE A 1 73 ? 8.770 -2.446 9.896 1.00 97.19 73 ILE A CA 1
ATOM 603 C C . ILE A 1 73 ? 7.854 -1.247 10.092 1.00 97.19 73 ILE A C 1
ATOM 605 O O . ILE A 1 73 ? 7.313 -0.730 9.112 1.00 97.19 73 ILE A O 1
ATOM 609 N N . LYS A 1 74 ? 7.682 -0.806 11.345 1.00 97.19 74 LYS A N 1
ATOM 610 C CA . LYS A 1 74 ? 6.895 0.390 11.667 1.00 97.19 74 LYS A CA 1
ATOM 611 C C . LYS A 1 74 ? 7.466 1.602 10.935 1.00 97.19 74 LYS A C 1
ATOM 613 O O . LYS A 1 74 ? 8.681 1.763 10.829 1.00 97.19 74 LYS A O 1
ATOM 618 N N . ALA A 1 75 ? 6.581 2.447 10.437 1.00 95.00 75 ALA A N 1
ATOM 619 C CA . ALA A 1 75 ? 6.941 3.675 9.761 1.00 95.00 75 ALA A CA 1
ATOM 620 C C . ALA A 1 75 ? 5.906 4.765 10.052 1.00 95.00 75 ALA A C 1
ATOM 622 O O . ALA A 1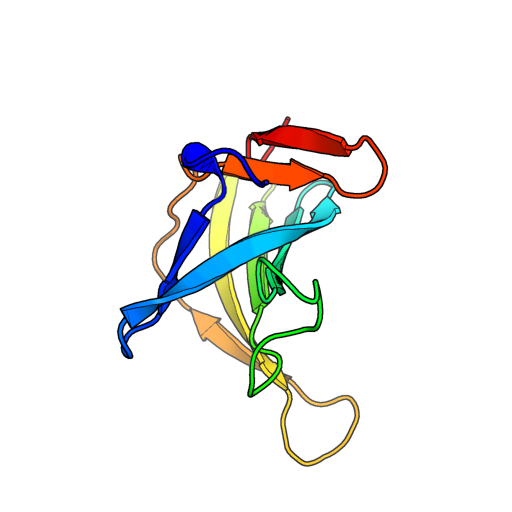 75 ? 4.798 4.481 10.503 1.00 95.00 75 ALA A O 1
ATOM 623 N N . GLU A 1 76 ? 6.281 6.013 9.798 1.00 92.44 76 GLU A N 1
ATOM 624 C CA . GLU A 1 76 ? 5.378 7.153 9.954 1.00 92.44 76 GLU A CA 1
ATOM 625 C C . GLU A 1 76 ? 4.202 7.045 8.985 1.00 92.44 76 GLU A C 1
ATOM 627 O O . GLU A 1 76 ? 4.379 6.643 7.829 1.00 92.44 76 GLU A O 1
ATOM 632 N N . ALA A 1 77 ? 3.003 7.362 9.466 1.00 86.94 7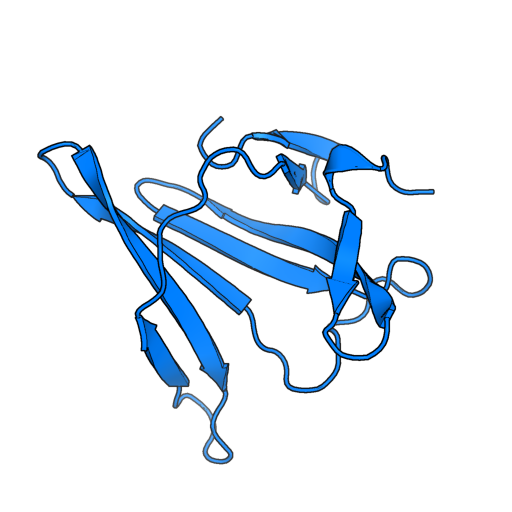7 ALA A N 1
ATOM 633 C CA . ALA A 1 77 ? 1.817 7.421 8.631 1.00 86.94 77 ALA A CA 1
ATOM 634 C C . ALA A 1 77 ? 1.901 8.657 7.720 1.00 86.94 77 ALA A C 1
ATOM 636 O O . ALA A 1 77 ? 2.114 9.770 8.186 1.00 86.94 77 ALA A O 1
ATOM 637 N N . ASP A 1 78 ? 1.762 8.436 6.416 1.00 85.75 78 ASP A N 1
ATOM 638 C CA . ASP A 1 78 ? 1.743 9.470 5.378 1.00 85.75 78 ASP A CA 1
ATOM 639 C C . ASP A 1 78 ? 0.475 9.243 4.551 1.00 85.75 78 ASP A C 1
ATOM 641 O O . ASP A 1 78 ? 0.466 8.508 3.559 1.00 85.75 78 ASP A O 1
ATOM 645 N N . GLU A 1 79 ? -0.632 9.769 5.073 1.00 85.25 79 GLU A N 1
ATOM 646 C CA . GLU A 1 79 ? -1.992 9.473 4.610 1.00 85.25 79 GLU A CA 1
ATOM 647 C C . GLU A 1 79 ? -2.444 10.348 3.431 1.00 85.25 79 GLU A C 1
ATOM 649 O O . GLU A 1 79 ? -3.469 10.079 2.806 1.00 85.25 79 GLU A O 1
ATOM 654 N N . GLU A 1 80 ? -1.658 11.365 3.076 1.00 87.75 80 GLU A N 1
ATOM 655 C CA . GLU A 1 80 ? -1.951 12.281 1.966 1.00 87.75 80 GLU A CA 1
ATOM 656 C C . GLU A 1 80 ? -1.624 11.674 0.593 1.00 87.75 8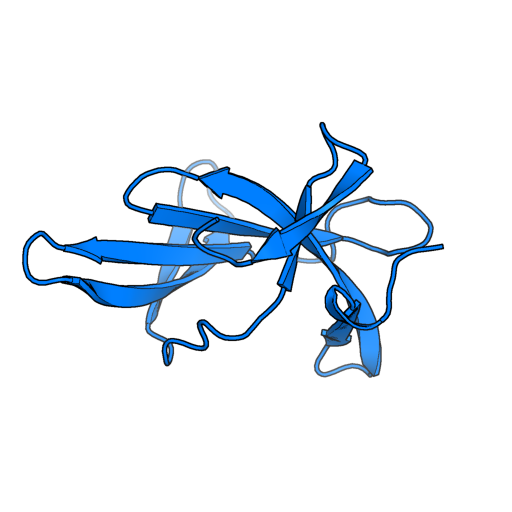0 GLU A C 1
ATOM 658 O O . GLU A 1 80 ? -1.964 12.230 -0.455 1.00 87.75 80 GLU A O 1
ATOM 663 N N . LYS A 1 81 ? -0.951 10.519 0.568 1.00 89.25 81 LYS A N 1
ATOM 664 C CA . LYS A 1 81 ? -0.578 9.847 -0.676 1.00 89.25 81 LYS A CA 1
ATOM 665 C C . LYS A 1 81 ? -1.813 9.372 -1.438 1.00 89.25 81 LYS A C 1
ATOM 667 O O . LYS A 1 81 ? -2.730 8.776 -0.881 1.00 89.25 81 LYS A O 1
ATOM 672 N N . LYS A 1 82 ? -1.784 9.553 -2.760 1.00 95.31 82 LYS A N 1
ATOM 673 C CA . LYS A 1 82 ? -2.761 8.939 -3.664 1.00 95.31 82 LYS A CA 1
ATOM 674 C C . LYS A 1 82 ? -2.256 7.604 -4.191 1.00 95.31 82 LYS A C 1
ATOM 676 O O . LYS A 1 82 ? -1.048 7.388 -4.348 1.00 95.31 82 LYS A O 1
ATOM 681 N N . ILE A 1 83 ? -3.199 6.719 -4.476 1.00 97.00 83 ILE A N 1
ATOM 682 C CA . ILE A 1 83 ? -2.959 5.368 -4.974 1.00 97.00 83 ILE A CA 1
ATOM 683 C C . ILE A 1 83 ? -3.719 5.145 -6.279 1.00 97.00 83 ILE A C 1
ATOM 685 O O . ILE A 1 83 ? -4.773 5.730 -6.526 1.00 97.00 83 ILE A O 1
ATOM 689 N N . TRP A 1 84 ? -3.175 4.289 -7.130 1.00 98.00 84 TRP A N 1
ATOM 690 C CA . TRP A 1 84 ? -3.838 3.830 -8.335 1.00 98.00 84 TRP A CA 1
ATOM 691 C C . TRP A 1 84 ? -4.755 2.652 -8.013 1.00 98.00 84 TRP A C 1
ATOM 693 O O . TRP A 1 84 ? -4.305 1.629 -7.498 1.00 98.00 84 TRP A O 1
ATOM 703 N N . ASN A 1 85 ? -6.037 2.774 -8.345 1.00 97.56 85 ASN A N 1
ATOM 704 C CA . ASN A 1 85 ? -6.976 1.664 -8.326 1.00 97.56 85 ASN A CA 1
ATOM 705 C C . ASN A 1 85 ? -7.021 1.025 -9.714 1.00 97.56 85 ASN A C 1
ATOM 707 O O . ASN A 1 85 ? -7.752 1.477 -10.596 1.00 97.56 85 ASN A O 1
ATOM 711 N N . GLU A 1 86 ? -6.265 -0.054 -9.894 1.00 97.00 86 GLU A N 1
ATOM 712 C CA . GLU A 1 86 ? -6.156 -0.743 -11.181 1.00 97.00 86 GLU A CA 1
ATOM 713 C C . GLU A 1 86 ? -7.476 -1.322 -11.686 1.00 97.00 86 GLU A C 1
ATOM 715 O O . GLU A 1 86 ? -7.756 -1.276 -12.884 1.00 97.00 86 GLU A O 1
ATOM 720 N N . LYS A 1 87 ? -8.336 -1.793 -10.778 1.00 95.50 87 LYS A N 1
ATOM 721 C CA . LYS A 1 87 ? -9.647 -2.346 -11.143 1.00 95.50 87 LYS A CA 1
ATOM 722 C C . LYS A 1 87 ? -10.570 -1.281 -11.733 1.00 95.50 87 LYS A C 1
ATOM 724 O O . LYS A 1 87 ? -11.339 -1.574 -12.639 1.00 95.50 87 LYS A O 1
ATOM 729 N N . LYS A 1 88 ? -10.504 -0.055 -11.208 1.00 96.56 88 LYS A N 1
ATOM 730 C CA . LYS A 1 88 ? -11.339 1.077 -11.642 1.00 96.56 88 LYS A CA 1
ATOM 731 C C . LYS A 1 88 ? -10.629 2.025 -12.610 1.00 96.56 88 LYS A C 1
ATOM 733 O O . LYS A 1 88 ? -11.243 2.989 -13.054 1.00 96.56 88 LYS A O 1
ATOM 738 N N . LYS A 1 89 ? -9.345 1.784 -12.891 1.00 96.12 89 LYS A N 1
ATOM 739 C CA . LYS A 1 89 ? -8.482 2.622 -13.731 1.00 96.12 89 LYS A CA 1
ATOM 740 C C . LYS A 1 89 ? -8.507 4.103 -13.336 1.00 96.12 89 LYS A C 1
ATOM 742 O O . LYS A 1 89 ? -8.625 4.978 -14.191 1.00 96.12 89 LYS A O 1
ATOM 747 N N . LYS A 1 90 ? -8.407 4.390 -12.033 1.00 96.94 90 LYS A N 1
ATOM 748 C CA . LYS A 1 90 ? -8.440 5.766 -11.518 1.00 96.94 90 LYS A CA 1
ATOM 749 C C . LYS A 1 90 ? -7.544 5.981 -10.305 1.00 96.94 90 LYS A C 1
ATOM 751 O O . LYS A 1 90 ? -7.172 5.038 -9.610 1.00 96.94 90 LYS A O 1
ATOM 756 N N . VAL A 1 91 ? -7.259 7.250 -10.040 1.00 97.56 91 VAL A N 1
ATOM 757 C CA . VAL A 1 91 ? -6.604 7.710 -8.814 1.00 97.56 91 VAL A CA 1
ATOM 758 C C . VAL A 1 91 ? -7.619 7.737 -7.673 1.00 97.56 91 VAL A C 1
ATOM 760 O O . VAL A 1 91 ? -8.746 8.199 -7.853 1.00 97.56 91 VAL A O 1
ATOM 763 N N . GLU A 1 92 ? -7.216 7.250 -6.506 1.00 96.94 92 GLU A N 1
ATOM 764 C CA . GLU A 1 92 ? -7.993 7.270 -5.268 1.00 96.94 92 GLU A CA 1
ATOM 765 C C . GLU A 1 92 ? -7.126 7.801 -4.116 1.00 96.94 92 GLU A C 1
ATOM 767 O O . GLU A 1 92 ? -5.894 7.696 -4.141 1.00 96.94 92 GLU A O 1
ATOM 772 N N . SER A 1 93 ? -7.769 8.388 -3.108 1.00 95.25 93 SER A N 1
ATOM 773 C CA . SER A 1 93 ? -7.107 8.674 -1.830 1.00 95.25 93 SER A CA 1
ATOM 774 C C . SER A 1 93 ? -6.917 7.361 -1.069 1.00 95.25 93 SER A C 1
ATOM 776 O O . SER A 1 93 ? -7.604 6.378 -1.352 1.00 95.25 93 SER A O 1
ATOM 778 N N . LEU A 1 94 ? -6.018 7.319 -0.081 1.00 92.94 94 LEU A N 1
ATOM 779 C CA . LEU A 1 94 ? -5.783 6.088 0.685 1.00 92.94 94 LEU A CA 1
ATOM 780 C C . LEU A 1 94 ? -7.087 5.493 1.246 1.00 92.94 94 LEU A C 1
ATOM 782 O O . LEU A 1 94 ? -7.375 4.325 0.992 1.00 92.94 94 LEU A O 1
ATOM 786 N N . TRP A 1 95 ? -7.923 6.307 1.891 1.00 92.12 95 TRP A N 1
ATOM 787 C CA . TRP A 1 95 ? -9.133 5.840 2.582 1.00 92.12 95 TRP A CA 1
ATOM 788 C C . TRP A 1 95 ? -10.450 5.931 1.786 1.00 92.12 95 TRP A C 1
ATOM 790 O O . TRP A 1 95 ? -11.460 5.430 2.271 1.00 92.12 95 TRP A O 1
ATOM 800 N N . LEU A 1 96 ? -10.473 6.532 0.584 1.00 82.50 96 LEU A N 1
ATOM 801 C CA . LEU A 1 96 ? -11.703 6.814 -0.194 1.00 82.50 96 LEU A CA 1
ATOM 802 C C . LEU A 1 96 ? -11.626 6.295 -1.633 1.00 82.50 96 LEU A C 1
ATOM 804 O O . LEU A 1 96 ? -10.606 6.555 -2.306 1.00 82.50 96 LEU A O 1
#

Radius of gyration: 13.34 Å; chains: 1; bounding box: 29×31×36 Å

Sequence (96 aa):
MFPEDVLTKSKKGRAEVRNLIARGEFVWYDYRDPESFEKVEGGKSRLFLKDEDGTVYSFFVIPMRESGRYLLIKAEADEEKKIWNEKKKKVESLWL

Secondary structure (DSSP, 8-state):
---GGGEEE-TTS-EEEEEEEEESSEEEEEEE-TTT-PBPTT--EEEEEE-TT-PEEEEEEEE-SSTT-EEEEEE---TT-EEEETTTTEEEES--

Foldseek 3Di:
DDDPLQWDADPVRAIWGFAWDDDDLKTKTFTARPPPRHGDPQGKIKIWHADPVRDIWIWIWGDDPDPPDTDTDTDDDDQQGWHQHPVVRDIDGRHD